Protein AF-A0A3N9Y9F4-F1 (afdb_monomer_lite)

pLDDT: mean 91.46, std 9.94, range [48.12, 98.75]

Secondary structure (DSSP, 8-state):
---TT-STTPPPSS----S-SSS--EEEEETTEEEEEE-TTS-EEES-SS--SSEEE--SS-EEEEEEE-SSS-EEEEEEEETTEEEEEEESSSSTT----EEEESGGGS-EEEEE-TTS-EEES-SS--S--

Foldseek 3Di:
DPDPDDPVPDDDPDDDDDADPDQQWDFDDDPPATQWIQGSVCAIEGSDHDDPDNYHYDDPAKTWDKDWDPPPQIKIWIFIDHDNDTDIAIASDPDPPGHAKDFDADVVRPFTQWIQGSVGAIDGRDPDRPDHD

Radius of gyration: 20.95 Å; chains: 1; bounding box: 41×33×63 Å

Structure (mmCIF, N/CA/C/O backbone):
data_AF-A0A3N9Y9F4-F1
#
_entry.id   AF-A0A3N9Y9F4-F1
#
loop_
_atom_site.group_PDB
_atom_site.id
_atom_site.type_symbol
_atom_site.label_atom_id
_atom_site.label_alt_id
_atom_site.label_comp_id
_atom_site.label_asym_id
_atom_site.label_entity_id
_atom_site.label_seq_id
_atom_site.pdbx_PDB_ins_code
_atom_site.Cartn_x
_atom_site.Cartn_y
_atom_site.Cartn_z
_atom_site.occupancy
_atom_site.B_iso_or_equiv
_atom_site.auth_seq_id
_atom_site.auth_comp_id
_atom_site.auth_asym_id
_atom_site.auth_atom_id
_atom_site.pdbx_PDB_model_num
ATOM 1 N N . SER A 1 1 ? -4.916 7.049 -31.6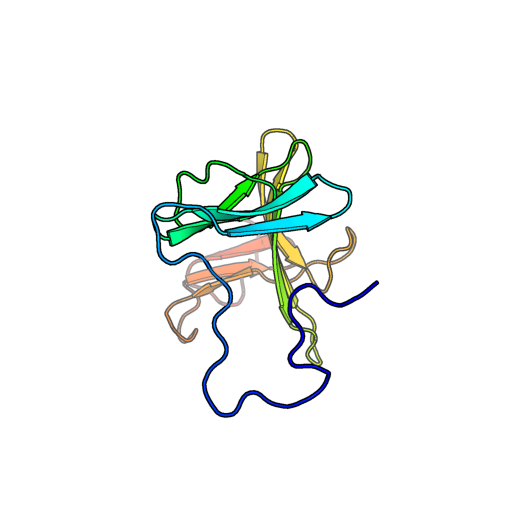72 1.00 48.12 1 SER A N 1
ATOM 2 C CA . SER A 1 1 ? -3.721 6.420 -31.080 1.00 48.12 1 SER A CA 1
ATOM 3 C C . SER A 1 1 ? -3.747 4.941 -31.429 1.00 48.12 1 SER A C 1
ATOM 5 O O . SER A 1 1 ? -4.737 4.279 -31.149 1.00 48.12 1 SER A O 1
ATOM 7 N N . SER A 1 2 ? -2.725 4.435 -32.123 1.00 56.88 2 SER A N 1
ATOM 8 C CA . SER A 1 2 ? -2.568 2.989 -32.340 1.00 56.88 2 SER A CA 1
ATOM 9 C C . SER A 1 2 ? -2.085 2.374 -31.025 1.00 56.88 2 SER A C 1
ATOM 11 O O . SER A 1 2 ? -1.157 2.911 -30.425 1.00 56.88 2 SER A O 1
ATOM 13 N N . GLY A 1 3 ? -2.741 1.326 -30.526 1.00 55.12 3 GLY A N 1
ATOM 14 C CA . GLY A 1 3 ? -2.354 0.692 -29.263 1.00 55.12 3 GLY A CA 1
ATOM 15 C C . GLY A 1 3 ? -0.925 0.147 -29.337 1.00 55.12 3 GLY A C 1
ATOM 16 O O . GLY A 1 3 ? -0.592 -0.562 -30.281 1.00 55.12 3 GLY A O 1
ATOM 17 N N . ILE A 1 4 ? -0.090 0.476 -28.347 1.00 73.19 4 ILE A N 1
ATOM 18 C CA . ILE A 1 4 ? 1.332 0.077 -28.280 1.00 73.19 4 ILE A CA 1
ATOM 19 C C . ILE A 1 4 ? 1.480 -1.400 -27.837 1.00 73.19 4 ILE A C 1
ATOM 21 O O . ILE A 1 4 ? 2.555 -1.983 -27.910 1.00 73.19 4 ILE A O 1
ATOM 25 N N . PHE A 1 5 ? 0.367 -2.062 -27.499 1.00 75.88 5 PHE A N 1
ATOM 26 C CA . PHE A 1 5 ? 0.276 -3.517 -27.373 1.00 75.88 5 PHE A CA 1
ATOM 27 C C . PHE A 1 5 ? -1.104 -4.004 -27.846 1.00 75.88 5 PHE A C 1
ATOM 29 O O . PHE A 1 5 ? -2.035 -4.159 -27.058 1.00 75.88 5 PHE A O 1
ATOM 36 N N . ALA A 1 6 ? -1.272 -4.172 -29.160 1.00 67.25 6 ALA A N 1
ATOM 37 C CA . ALA A 1 6 ? -2.517 -4.646 -29.762 1.00 67.25 6 ALA A CA 1
ATOM 38 C C . ALA A 1 6 ? -2.236 -5.709 -30.831 1.00 67.25 6 ALA A C 1
ATOM 40 O O . ALA A 1 6 ? -1.501 -5.455 -31.780 1.00 67.25 6 ALA A O 1
ATOM 41 N N . ASN A 1 7 ? -2.893 -6.868 -30.740 1.00 69.06 7 ASN A N 1
ATOM 42 C CA . ASN A 1 7 ? -2.929 -7.864 -31.818 1.00 69.06 7 ASN A CA 1
ATOM 43 C C . ASN A 1 7 ? -4.030 -7.529 -32.843 1.00 69.06 7 ASN A C 1
ATOM 45 O O . ASN A 1 7 ? -4.890 -8.353 -33.145 1.00 69.06 7 ASN A O 1
ATOM 49 N N . GLY A 1 8 ? -4.107 -6.268 -33.281 1.00 67.31 8 GLY A N 1
ATOM 50 C CA . GLY A 1 8 ? -5.149 -5.813 -34.213 1.00 67.31 8 GLY A CA 1
ATOM 51 C C . GLY A 1 8 ? -6.592 -6.106 -33.764 1.00 67.31 8 GLY A C 1
ATOM 52 O O . GLY A 1 8 ? -7.459 -6.276 -34.612 1.00 67.31 8 GLY A O 1
ATOM 53 N N . GLY A 1 9 ? -6.847 -6.217 -32.452 1.00 69.75 9 GLY A N 1
ATOM 54 C CA . GLY A 1 9 ? -8.155 -6.588 -31.890 1.00 69.75 9 GLY A CA 1
ATOM 55 C C . GLY A 1 9 ? -8.436 -8.097 -31.782 1.00 69.75 9 GLY A C 1
ATOM 56 O O . GLY A 1 9 ? -9.503 -8.467 -31.302 1.00 69.75 9 GLY A O 1
ATOM 57 N N . ASN A 1 10 ? -7.501 -8.966 -32.176 1.00 76.00 10 ASN A N 1
ATOM 58 C CA . ASN A 1 10 ? -7.629 -10.424 -32.093 1.00 76.00 10 ASN A CA 1
ATOM 59 C C . ASN A 1 10 ? -7.070 -10.997 -30.781 1.00 76.00 10 ASN A C 1
ATOM 61 O O . ASN A 1 10 ? -6.165 -10.433 -30.162 1.00 76.00 10 ASN A O 1
ATOM 65 N N . SER A 1 11 ? -7.527 -12.192 -30.408 1.00 77.75 11 SER A N 1
ATOM 66 C CA . SER A 1 11 ? -6.881 -13.011 -29.376 1.00 77.75 11 SER A CA 1
ATOM 67 C C . SER A 1 11 ? -5.513 -13.514 -29.854 1.00 77.75 11 SER A C 1
ATOM 69 O O . SER A 1 11 ? -5.343 -13.861 -31.022 1.00 77.75 11 SER A O 1
ATOM 71 N N . PHE A 1 12 ? -4.523 -13.558 -28.964 1.00 83.12 12 PHE A N 1
ATOM 72 C CA . PHE A 1 12 ? -3.238 -14.197 -29.254 1.00 83.12 12 PHE A CA 1
ATOM 73 C C . PHE A 1 12 ? -3.420 -15.727 -29.306 1.00 83.12 12 PHE A C 1
ATOM 75 O O . PHE A 1 12 ? -4.129 -16.290 -28.476 1.00 83.12 12 PHE A O 1
ATOM 82 N N . GLY A 1 13 ? -2.791 -16.407 -30.274 1.00 82.00 13 GLY A N 1
ATOM 83 C CA . GLY A 1 13 ? -2.852 -17.876 -30.418 1.00 82.00 13 GLY A CA 1
ATOM 84 C C . GLY A 1 13 ? -1.988 -18.654 -29.411 1.00 82.00 13 GLY A C 1
ATOM 85 O O . GLY A 1 13 ? -2.006 -19.881 -29.398 1.00 82.00 13 GLY A O 1
ATOM 86 N N . THR A 1 14 ? -1.227 -17.936 -28.583 1.00 82.31 14 THR A N 1
ATOM 87 C CA . THR A 1 14 ? -0.391 -18.409 -27.470 1.00 82.31 14 THR A CA 1
ATOM 88 C C . THR A 1 14 ? -0.401 -17.342 -26.362 1.00 82.31 14 THR A C 1
ATOM 90 O O . THR A 1 14 ? -1.021 -16.287 -26.523 1.00 82.31 14 THR A O 1
ATOM 93 N N . ALA A 1 15 ? 0.265 -17.586 -25.227 1.00 83.88 15 ALA A N 1
ATOM 94 C CA . ALA A 1 15 ? 0.393 -16.576 -24.176 1.00 83.88 15 ALA A CA 1
ATOM 95 C C . ALA A 1 15 ? 1.119 -15.321 -24.699 1.00 83.88 15 ALA A C 1
ATOM 97 O O . ALA A 1 15 ? 2.246 -15.404 -25.188 1.00 83.88 15 ALA A O 1
ATOM 98 N N . ALA A 1 16 ? 0.480 -14.157 -24.579 1.00 86.38 16 ALA A N 1
ATOM 99 C CA . ALA A 1 16 ? 1.109 -12.880 -24.889 1.00 86.38 16 ALA A CA 1
ATOM 100 C C . ALA A 1 16 ? 2.102 -12.502 -23.784 1.00 86.38 16 ALA A C 1
ATOM 102 O O . ALA A 1 16 ? 1.768 -12.569 -22.601 1.00 86.38 16 ALA A O 1
ATOM 103 N N . VAL A 1 17 ? 3.301 -12.070 -24.171 1.00 85.75 17 VAL A N 1
ATOM 104 C CA . VAL A 1 17 ? 4.320 -11.566 -23.245 1.00 85.75 17 VAL A CA 1
ATOM 105 C C . VAL A 1 17 ? 4.555 -10.091 -23.538 1.00 85.75 17 VAL A C 1
ATOM 107 O O . VAL A 1 17 ? 4.827 -9.719 -24.678 1.00 85.75 17 VAL A O 1
ATOM 110 N N . LEU A 1 18 ? 4.455 -9.265 -22.499 1.00 90.38 18 LEU A N 1
ATOM 111 C CA . LEU A 1 18 ? 4.883 -7.871 -22.512 1.00 90.38 18 LEU A CA 1
ATOM 112 C C . LEU A 1 18 ? 6.081 -7.742 -21.571 1.00 90.38 18 LEU A C 1
ATOM 114 O O . LEU A 1 18 ? 5.952 -7.981 -20.373 1.00 90.38 18 LEU A O 1
ATOM 118 N N . GLY A 1 19 ? 7.241 -7.388 -22.116 1.00 91.38 19 GLY A N 1
ATOM 119 C CA . GLY A 1 19 ? 8.478 -7.284 -21.353 1.00 91.38 19 GLY A CA 1
ATOM 120 C C . GLY A 1 19 ? 9.706 -7.146 -22.243 1.00 91.38 19 GLY A C 1
ATOM 121 O O . GLY A 1 19 ? 9.598 -7.019 -23.462 1.00 91.38 19 GLY A O 1
ATOM 122 N N . THR A 1 20 ? 10.866 -7.174 -21.602 1.00 93.31 20 THR A N 1
ATOM 123 C CA . THR A 1 20 ? 12.199 -7.143 -22.210 1.00 93.31 20 THR A CA 1
ATOM 124 C C . THR A 1 20 ? 12.827 -8.538 -22.111 1.00 93.31 20 THR A C 1
ATOM 126 O O . THR A 1 20 ? 12.497 -9.316 -21.215 1.00 93.31 20 THR A O 1
ATOM 129 N N . ASN A 1 21 ? 13.690 -8.901 -23.061 1.00 94.00 21 ASN A N 1
ATOM 130 C CA . ASN A 1 21 ? 14.413 -10.185 -23.075 1.00 94.00 21 ASN A CA 1
ATOM 131 C C . ASN A 1 21 ? 15.907 -10.032 -22.740 1.00 94.00 21 ASN A C 1
ATOM 133 O O . ASN A 1 21 ? 16.652 -11.011 -22.736 1.00 94.00 21 ASN A O 1
ATOM 137 N N . ASP A 1 22 ? 16.332 -8.808 -22.457 1.00 94.50 22 ASP A N 1
ATOM 138 C CA . ASP A 1 22 ? 17.666 -8.393 -22.064 1.00 94.50 22 ASP A CA 1
ATOM 139 C C . ASP A 1 22 ? 17.632 -7.693 -20.692 1.00 94.50 22 ASP A C 1
ATOM 141 O O . ASP A 1 22 ? 16.603 -7.636 -20.018 1.00 94.50 22 ASP A O 1
ATOM 145 N N . ALA A 1 23 ? 18.776 -7.179 -20.232 1.00 95.75 23 ALA A N 1
ATOM 146 C CA . ALA A 1 23 ? 18.913 -6.538 -18.921 1.00 95.75 23 ALA A CA 1
ATOM 147 C C . ALA A 1 23 ? 18.321 -5.110 -18.879 1.00 95.75 23 ALA A C 1
ATOM 149 O O . ALA A 1 23 ? 18.934 -4.192 -18.336 1.00 95.75 23 ALA A O 1
ATOM 150 N N . GLN A 1 24 ? 17.140 -4.928 -19.469 1.00 96.31 24 GLN A N 1
ATOM 151 C CA . GLN A 1 24 ? 16.390 -3.676 -19.516 1.00 96.31 24 GLN A CA 1
ATOM 152 C C . GLN A 1 24 ? 15.145 -3.756 -18.635 1.00 96.31 24 GLN A C 1
ATOM 154 O O . GLN A 1 24 ? 14.558 -4.823 -18.456 1.00 96.31 24 GLN A O 1
ATOM 159 N N . SER A 1 25 ? 14.725 -2.616 -18.097 1.00 97.69 25 SER A N 1
ATOM 160 C CA . SER A 1 25 ? 13.484 -2.509 -17.327 1.00 97.69 25 SER A CA 1
ATOM 161 C C . SER A 1 25 ? 12.261 -2.415 -18.245 1.00 97.69 25 SER A C 1
ATOM 163 O O . SER A 1 25 ? 12.336 -1.839 -19.329 1.00 97.69 25 SER A O 1
ATOM 165 N N . LEU A 1 26 ? 11.109 -2.904 -17.780 1.00 97.44 26 LEU A N 1
ATOM 166 C CA . LEU A 1 26 ? 9.803 -2.572 -18.355 1.00 97.44 26 LEU A CA 1
ATOM 167 C C . LEU A 1 26 ? 9.193 -1.400 -17.576 1.00 97.44 26 LEU A C 1
ATOM 169 O O . LEU A 1 26 ? 9.033 -1.492 -16.359 1.00 97.44 26 LEU A O 1
ATOM 173 N N . THR A 1 27 ? 8.805 -0.331 -18.271 1.00 97.25 27 THR A N 1
ATOM 174 C CA . THR A 1 27 ? 8.211 0.866 -17.656 1.00 97.25 27 THR A CA 1
ATOM 175 C C . THR A 1 27 ? 6.809 1.116 -18.196 1.00 97.25 27 THR A C 1
ATOM 177 O O . THR A 1 27 ? 6.599 1.164 -19.406 1.00 97.25 27 THR A O 1
ATOM 180 N N . PHE A 1 28 ? 5.856 1.327 -17.292 1.00 96.94 28 PHE A N 1
ATOM 181 C CA . PHE A 1 28 ? 4.541 1.880 -17.600 1.00 96.94 28 PHE A CA 1
ATOM 182 C C . PHE A 1 28 ? 4.535 3.362 -17.244 1.00 96.94 28 PHE A C 1
ATOM 184 O O . PHE A 1 28 ? 4.877 3.732 -16.117 1.00 96.94 28 PHE A O 1
ATOM 191 N N . GLU A 1 29 ? 4.112 4.207 -18.179 1.00 96.44 29 GLU A N 1
ATOM 192 C CA . GLU A 1 29 ? 4.110 5.659 -18.018 1.00 96.44 29 GLU A CA 1
ATOM 193 C C . GLU A 1 29 ? 2.757 6.286 -18.352 1.00 96.44 29 GLU A C 1
ATOM 195 O O . GLU A 1 29 ? 1.950 5.752 -19.112 1.00 96.44 29 GLU A O 1
ATOM 200 N N . THR A 1 30 ? 2.520 7.458 -17.776 1.00 96.94 30 THR A N 1
ATOM 201 C CA . THR A 1 30 ? 1.416 8.353 -18.140 1.00 96.94 30 THR A CA 1
ATOM 202 C C . THR A 1 30 ? 1.955 9.770 -18.112 1.00 96.94 30 THR A C 1
ATOM 204 O O . THR A 1 30 ? 2.670 10.097 -17.163 1.00 96.94 30 THR A O 1
ATOM 207 N N . ASP A 1 31 ? 1.589 10.606 -19.083 1.00 96.50 31 ASP A N 1
ATOM 208 C CA . ASP A 1 31 ? 2.086 11.988 -19.160 1.00 96.50 31 ASP A CA 1
ATOM 209 C C . ASP A 1 31 ? 3.627 12.049 -19.150 1.00 96.50 31 ASP A C 1
ATOM 211 O O . ASP A 1 31 ? 4.226 12.807 -18.397 1.00 96.50 31 ASP A O 1
ATOM 215 N N . ALA A 1 32 ? 4.274 11.147 -19.902 1.00 94.56 32 ALA A N 1
ATOM 216 C CA . ALA A 1 32 ? 5.735 10.991 -19.968 1.00 94.56 32 ALA A CA 1
ATOM 217 C C . ALA A 1 32 ? 6.440 10.773 -18.608 1.00 94.56 32 ALA A C 1
ATOM 219 O O . ALA A 1 32 ? 7.639 11.008 -18.473 1.00 94.56 32 ALA A O 1
ATOM 220 N N . ASN A 1 33 ? 5.703 10.330 -17.585 1.00 95.50 33 ASN A N 1
ATOM 221 C CA . ASN A 1 33 ? 6.237 10.036 -16.260 1.00 95.50 33 ASN A CA 1
ATOM 222 C C . ASN A 1 33 ? 6.098 8.539 -15.943 1.00 95.50 33 ASN A C 1
ATOM 224 O O . ASN A 1 33 ? 4.975 8.018 -16.011 1.00 95.50 33 ASN A O 1
ATOM 228 N N . PRO A 1 34 ? 7.178 7.855 -15.515 1.00 96.44 34 PRO A N 1
ATOM 229 C CA . PRO A 1 34 ? 7.107 6.485 -15.018 1.00 96.44 34 PRO A CA 1
ATOM 230 C C . PRO A 1 34 ? 6.140 6.367 -13.834 1.00 96.44 34 PRO A C 1
ATOM 232 O O . PRO A 1 34 ? 6.274 7.063 -12.827 1.00 96.44 34 PRO A O 1
ATOM 235 N N . ARG A 1 35 ? 5.155 5.474 -13.951 1.00 97.75 35 ARG A N 1
ATOM 236 C CA . ARG A 1 35 ? 4.190 5.141 -12.889 1.00 97.75 35 ARG A CA 1
ATOM 237 C C . ARG A 1 35 ? 4.437 3.761 -12.302 1.00 97.75 35 ARG A C 1
ATOM 239 O O . ARG A 1 35 ? 4.180 3.558 -11.120 1.00 97.75 35 ARG A O 1
ATOM 246 N N . MET A 1 36 ? 4.958 2.831 -13.098 1.00 98.44 36 MET A N 1
ATOM 247 C CA . MET A 1 36 ? 5.406 1.525 -12.627 1.00 98.44 36 MET A CA 1
ATOM 248 C C . MET A 1 36 ? 6.663 1.099 -13.379 1.00 98.44 36 MET A C 1
ATOM 250 O O . MET A 1 36 ? 6.712 1.210 -14.600 1.00 98.44 36 MET A O 1
ATOM 254 N N . THR A 1 37 ? 7.645 0.577 -12.652 1.00 98.44 37 THR A N 1
ATOM 255 C CA . THR A 1 37 ? 8.900 0.069 -13.215 1.00 98.44 37 THR A CA 1
ATOM 256 C C . THR A 1 37 ? 9.105 -1.364 -12.759 1.00 98.44 37 THR A C 1
ATOM 258 O O . THR A 1 37 ? 9.047 -1.634 -11.564 1.00 98.44 37 THR A O 1
ATOM 261 N N . ILE A 1 38 ? 9.383 -2.276 -13.683 1.00 98.62 38 ILE A N 1
ATOM 262 C CA . ILE A 1 38 ? 9.856 -3.626 -13.381 1.00 98.62 38 ILE A CA 1
ATOM 263 C C . ILE A 1 38 ? 11.313 -3.687 -13.818 1.00 98.62 38 ILE A C 1
ATOM 265 O O . ILE A 1 38 ? 11.604 -3.633 -15.012 1.00 98.62 38 ILE A O 1
ATOM 269 N N . LEU A 1 39 ? 12.235 -3.758 -12.858 1.00 98.44 39 LEU A N 1
ATOM 270 C CA . LEU A 1 39 ? 13.657 -3.908 -13.162 1.00 98.44 39 LEU A CA 1
ATOM 271 C C . LEU A 1 39 ? 13.928 -5.284 -13.776 1.00 98.44 39 LEU A C 1
ATOM 273 O O . LEU A 1 39 ? 13.249 -6.255 -13.446 1.00 98.44 39 LEU A O 1
ATOM 277 N N . ALA A 1 40 ? 15.014 -5.411 -14.543 1.00 97.88 40 ALA A N 1
ATOM 278 C CA . ALA A 1 40 ? 15.512 -6.714 -15.007 1.00 97.88 40 ALA A CA 1
ATOM 279 C C . ALA A 1 40 ? 15.810 -7.702 -13.854 1.00 97.88 40 ALA A C 1
ATOM 281 O O . ALA A 1 40 ? 15.870 -8.911 -14.052 1.00 97.88 40 ALA A O 1
ATOM 282 N N . THR A 1 41 ? 15.967 -7.195 -12.625 1.00 97.50 41 THR A N 1
ATOM 283 C CA . THR A 1 41 ? 16.117 -7.994 -11.396 1.00 97.50 41 THR A CA 1
ATOM 284 C C . THR A 1 41 ? 14.790 -8.505 -10.817 1.00 97.50 41 THR A C 1
ATOM 286 O O . THR A 1 41 ? 14.796 -9.167 -9.783 1.00 97.50 41 THR A O 1
ATOM 289 N N . GLY A 1 42 ? 13.651 -8.188 -11.441 1.00 97.94 42 GLY A N 1
ATOM 290 C CA . GLY A 1 42 ? 12.308 -8.602 -11.020 1.00 97.94 42 GLY A CA 1
ATOM 291 C C . GLY A 1 42 ? 11.650 -7.714 -9.959 1.00 97.94 42 GLY A C 1
ATOM 292 O O . GLY A 1 42 ? 10.523 -7.987 -9.552 1.00 97.94 42 GLY A O 1
ATOM 293 N N . LYS A 1 43 ? 12.320 -6.649 -9.504 1.00 98.75 43 LYS A N 1
ATOM 294 C CA . LYS A 1 43 ? 11.768 -5.709 -8.516 1.00 98.75 43 LYS A CA 1
ATOM 295 C C . LYS A 1 43 ? 10.779 -4.748 -9.161 1.00 98.75 43 LYS A C 1
ATOM 297 O O . LYS A 1 43 ? 11.071 -4.191 -10.219 1.00 98.75 43 LYS A O 1
ATOM 302 N N . VAL A 1 44 ? 9.657 -4.512 -8.488 1.00 98.75 44 VAL A N 1
ATOM 303 C CA . VAL A 1 44 ? 8.577 -3.641 -8.955 1.00 98.75 44 VAL A CA 1
ATOM 304 C C . VAL A 1 44 ? 8.563 -2.344 -8.151 1.00 98.75 44 VAL A C 1
ATOM 306 O O . VAL A 1 44 ? 8.466 -2.356 -6.926 1.00 98.75 44 VAL A O 1
ATOM 309 N N . GLY A 1 45 ? 8.645 -1.213 -8.839 1.00 98.62 45 GLY A N 1
ATOM 310 C CA . GLY A 1 45 ? 8.450 0.121 -8.283 1.00 98.62 45 GLY A CA 1
ATOM 311 C C . GLY A 1 45 ? 7.103 0.692 -8.713 1.00 98.62 45 GLY A C 1
ATOM 312 O O . GLY A 1 45 ? 6.745 0.567 -9.881 1.00 98.62 45 GLY A O 1
ATOM 313 N N . VAL A 1 46 ? 6.368 1.333 -7.804 1.00 98.38 46 VAL A N 1
ATOM 314 C CA . VAL A 1 46 ? 5.178 2.144 -8.119 1.00 98.38 46 VAL A CA 1
ATOM 315 C C . VAL A 1 46 ? 5.498 3.588 -7.768 1.00 98.38 46 VAL A C 1
ATOM 317 O O . VAL A 1 46 ? 5.767 3.891 -6.606 1.00 98.38 46 VAL A O 1
ATOM 320 N N . ASN A 1 47 ? 5.501 4.453 -8.787 1.00 97.94 47 ASN A N 1
ATOM 321 C CA . ASN A 1 47 ? 6.097 5.794 -8.754 1.00 97.94 47 ASN A CA 1
ATOM 322 C C . ASN A 1 47 ? 7.564 5.788 -8.268 1.00 97.94 47 ASN A C 1
ATOM 324 O O . ASN A 1 47 ? 8.060 6.759 -7.709 1.00 97.94 47 ASN A O 1
ATOM 328 N N . GLU A 1 48 ? 8.264 4.681 -8.516 1.00 97.94 48 GLU A N 1
ATOM 329 C CA . GLU A 1 48 ? 9.671 4.472 -8.193 1.00 97.94 48 GLU A CA 1
ATOM 330 C C . GLU A 1 48 ? 10.368 3.841 -9.404 1.00 97.94 48 GLU A C 1
ATOM 332 O O . GLU A 1 48 ? 9.851 2.894 -10.007 1.00 97.94 48 GLU A O 1
ATOM 337 N N . THR A 1 49 ? 11.536 4.364 -9.773 1.00 97.75 49 THR A N 1
ATOM 338 C CA . THR A 1 49 ? 12.309 3.899 -10.940 1.00 97.75 49 THR A CA 1
ATOM 339 C C . THR A 1 49 ? 13.497 3.027 -10.551 1.00 97.75 49 THR A C 1
ATOM 341 O O . THR A 1 49 ? 13.953 2.223 -11.361 1.00 97.75 49 THR A O 1
ATOM 344 N N . ALA A 1 50 ? 13.949 3.108 -9.298 1.00 97.69 50 ALA A N 1
ATOM 345 C CA . ALA A 1 50 ? 15.020 2.293 -8.742 1.00 97.69 50 ALA A CA 1
ATOM 346 C C . ALA A 1 50 ? 14.541 1.534 -7.484 1.00 97.69 50 ALA A C 1
ATOM 348 O O . ALA A 1 50 ? 15.048 1.763 -6.382 1.00 97.69 50 ALA A O 1
ATOM 349 N N . PRO A 1 51 ? 13.555 0.619 -7.602 1.00 98.38 51 PRO A N 1
ATOM 350 C CA . PRO A 1 51 ? 13.050 -0.129 -6.456 1.00 98.38 51 PRO A CA 1
ATOM 351 C C . PRO A 1 51 ? 14.155 -0.972 -5.801 1.00 98.38 51 PRO A C 1
ATOM 353 O O . PRO A 1 51 ? 14.852 -1.754 -6.452 1.00 98.38 51 PRO A O 1
ATOM 356 N N . THR A 1 52 ? 14.306 -0.836 -4.482 1.00 98.19 52 THR A N 1
ATOM 357 C CA . THR A 1 52 ? 15.301 -1.581 -3.695 1.00 98.19 52 THR A CA 1
ATOM 358 C C . THR A 1 52 ? 14.715 -2.848 -3.071 1.00 98.19 52 THR A C 1
ATOM 360 O O . THR A 1 52 ? 15.433 -3.843 -2.951 1.00 98.19 52 THR A O 1
ATOM 363 N N . GLY A 1 53 ? 13.417 -2.850 -2.753 1.00 97.88 53 GLY A N 1
ATOM 364 C CA . GLY A 1 53 ? 12.640 -4.026 -2.351 1.00 97.88 53 GLY A CA 1
ATOM 365 C C . GLY A 1 53 ? 11.909 -4.692 -3.521 1.00 97.88 53 GLY A C 1
ATOM 366 O O . GLY A 1 53 ? 11.841 -4.137 -4.614 1.00 97.88 53 GLY A O 1
ATOM 367 N N . ASN A 1 54 ? 11.344 -5.882 -3.286 1.00 98.38 54 ASN A N 1
ATOM 368 C CA . ASN A 1 54 ? 10.580 -6.620 -4.306 1.00 98.38 54 ASN A CA 1
ATOM 369 C C . ASN A 1 54 ? 9.378 -5.819 -4.824 1.00 98.38 54 ASN A C 1
ATOM 371 O O . ASN A 1 54 ? 9.083 -5.854 -6.014 1.00 98.38 54 ASN A O 1
ATOM 375 N N . LEU A 1 55 ? 8.725 -5.080 -3.926 1.00 98.31 55 LEU A N 1
ATOM 376 C CA . LEU A 1 55 ? 7.712 -4.083 -4.233 1.00 98.31 55 LEU A CA 1
ATOM 377 C C . LEU A 1 55 ? 8.063 -2.808 -3.455 1.00 98.31 55 LEU A C 1
ATOM 379 O O . LEU A 1 55 ? 8.154 -2.847 -2.230 1.00 98.31 55 LEU A O 1
ATOM 383 N N . HIS A 1 56 ? 8.285 -1.699 -4.157 1.00 98.44 56 HIS A N 1
ATOM 384 C CA . HIS A 1 56 ? 8.617 -0.401 -3.568 1.00 98.44 56 HIS A CA 1
ATOM 385 C C . HIS A 1 56 ? 7.618 0.651 -4.057 1.00 98.44 56 HIS A C 1
ATOM 387 O O . HIS A 1 56 ? 7.590 0.992 -5.237 1.00 98.44 56 HIS A O 1
ATOM 393 N N . LEU A 1 57 ? 6.779 1.152 -3.152 1.00 98.00 57 LEU A N 1
ATOM 394 C CA . LEU A 1 57 ? 5.888 2.277 -3.416 1.00 98.00 57 LEU A CA 1
ATOM 395 C C . LEU A 1 57 ? 6.582 3.534 -2.892 1.00 98.00 57 LEU A C 1
ATOM 397 O O . LEU A 1 57 ? 7.000 3.549 -1.736 1.00 98.00 57 LEU A O 1
ATOM 401 N N . SER A 1 58 ? 6.701 4.566 -3.721 1.00 96.94 58 SER A N 1
ATOM 402 C CA . SER A 1 58 ? 7.371 5.814 -3.349 1.00 96.94 58 SER A CA 1
ATOM 403 C C . SER A 1 58 ? 6.6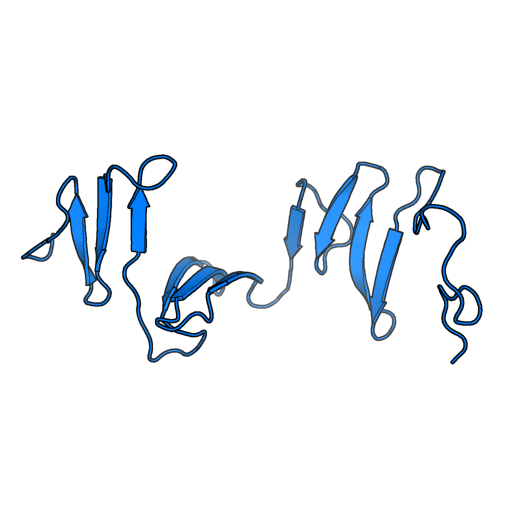05 7.004 -3.903 1.00 96.94 58 SER A C 1
ATOM 405 O O . SER A 1 58 ? 6.086 6.961 -5.013 1.00 96.94 58 SER A O 1
ATOM 407 N N . ASN A 1 59 ? 6.471 8.064 -3.118 1.00 95.75 59 ASN A N 1
ATOM 408 C CA . ASN A 1 59 ? 5.869 9.318 -3.553 1.00 95.75 59 ASN A CA 1
ATOM 409 C C . ASN A 1 59 ? 6.344 10.441 -2.624 1.00 95.75 59 ASN A C 1
ATOM 411 O O . ASN A 1 59 ? 6.763 10.188 -1.497 1.00 95.75 59 ASN A O 1
ATOM 415 N N . THR A 1 60 ? 6.251 11.688 -3.076 1.00 93.38 60 THR A N 1
ATOM 416 C CA . THR A 1 60 ? 6.490 12.864 -2.227 1.00 93.38 60 THR A CA 1
ATOM 417 C C . THR A 1 60 ? 5.312 13.149 -1.290 1.00 93.38 60 THR A C 1
ATOM 419 O O . THR A 1 60 ? 5.479 13.812 -0.269 1.00 93.38 60 THR A O 1
ATOM 422 N N . GLY A 1 61 ? 4.118 12.654 -1.636 1.00 93.69 61 GLY A N 1
ATOM 423 C CA . GLY A 1 61 ? 2.920 12.702 -0.801 1.00 93.69 61 GLY A CA 1
ATOM 424 C C . GLY A 1 61 ? 2.734 11.465 0.084 1.00 93.69 61 GLY A C 1
ATOM 425 O O . GLY A 1 61 ? 3.668 10.727 0.377 1.00 93.69 61 GLY A O 1
ATOM 426 N N . ALA A 1 62 ? 1.486 11.232 0.496 1.00 95.19 62 ALA A N 1
ATOM 427 C CA . ALA A 1 62 ? 1.085 9.994 1.156 1.00 95.19 62 ALA A CA 1
ATOM 428 C C . ALA A 1 62 ? 1.373 8.774 0.267 1.00 95.19 62 ALA A C 1
ATOM 430 O O . ALA A 1 62 ? 1.013 8.770 -0.913 1.00 95.19 62 ALA A O 1
ATOM 431 N N . VAL A 1 63 ? 1.961 7.732 0.852 1.00 97.44 63 VAL A N 1
ATOM 432 C CA . VAL A 1 63 ? 2.177 6.440 0.193 1.00 97.44 63 VAL A CA 1
ATOM 433 C C . VAL A 1 63 ? 1.424 5.374 0.964 1.00 97.44 63 VAL A C 1
ATOM 435 O O . VAL A 1 63 ? 1.689 5.186 2.152 1.00 97.44 63 VAL A O 1
ATOM 438 N N . ASP A 1 64 ? 0.505 4.670 0.305 1.00 97.00 64 ASP A N 1
ATOM 439 C CA . ASP A 1 64 ? -0.245 3.595 0.935 1.00 97.00 64 ASP A CA 1
ATOM 440 C C . ASP A 1 64 ? -0.387 2.314 0.113 1.00 97.00 64 ASP A C 1
ATOM 442 O O . ASP A 1 64 ? -0.424 2.306 -1.115 1.00 97.00 64 ASP A O 1
ATOM 446 N N . LEU A 1 65 ? -0.505 1.208 0.848 1.00 97.25 65 LEU A N 1
ATOM 447 C CA . LEU A 1 65 ? -1.073 -0.046 0.374 1.00 97.25 65 LEU A CA 1
ATOM 448 C C . LEU A 1 65 ? -2.514 -0.127 0.881 1.00 97.25 65 LEU A C 1
ATOM 450 O O . LEU A 1 65 ? -2.748 -0.011 2.085 1.00 97.25 65 LEU A O 1
ATOM 454 N N . ARG A 1 66 ? -3.470 -0.341 -0.027 1.00 97.38 66 ARG A N 1
ATOM 455 C CA . ARG A 1 66 ? -4.904 -0.404 0.281 1.00 97.38 66 ARG A CA 1
ATOM 456 C C . ARG A 1 66 ? -5.483 -1.774 -0.041 1.00 97.38 66 ARG A C 1
ATOM 458 O O . ARG A 1 66 ? -5.260 -2.303 -1.127 1.00 97.38 66 ARG A O 1
ATOM 465 N N . ILE A 1 67 ? -6.283 -2.300 0.878 1.00 97.25 67 ILE A N 1
ATOM 466 C CA . ILE A 1 67 ? -7.094 -3.507 0.710 1.00 97.25 67 ILE A CA 1
ATOM 467 C C . ILE A 1 67 ? -8.535 -3.118 1.025 1.00 97.25 67 ILE A C 1
ATOM 469 O O . ILE A 1 67 ? -8.790 -2.406 1.995 1.00 97.25 67 ILE A O 1
ATOM 473 N N . GLN A 1 68 ? -9.479 -3.553 0.197 1.00 96.94 68 GLN A N 1
ATOM 474 C CA . GLN A 1 68 ? -10.893 -3.253 0.384 1.00 96.94 68 GLN A CA 1
ATOM 475 C C . GLN A 1 68 ? -11.734 -4.474 0.030 1.00 96.94 68 GLN A C 1
ATOM 477 O O . GLN A 1 68 ? -11.690 -4.944 -1.105 1.00 96.94 68 GLN A O 1
ATOM 482 N N . ASP A 1 69 ? -12.536 -4.930 0.986 1.00 96.25 69 ASP A N 1
ATOM 483 C CA . ASP A 1 69 ? -13.679 -5.791 0.729 1.00 96.25 69 ASP A CA 1
ATOM 484 C C . ASP A 1 69 ? -14.930 -4.911 0.603 1.00 96.25 69 ASP A C 1
ATOM 486 O O . ASP A 1 69 ? -15.261 -4.139 1.503 1.00 96.25 69 ASP A O 1
ATOM 490 N N . LYS A 1 70 ? -15.607 -5.002 -0.545 1.00 94.69 70 LYS A N 1
ATOM 491 C CA . LYS A 1 70 ? -16.871 -4.299 -0.827 1.00 94.69 70 LYS A CA 1
ATOM 492 C C . LYS A 1 70 ? -18.090 -5.215 -0.678 1.00 94.69 70 LYS A C 1
ATOM 494 O O . LYS A 1 70 ? -19.146 -4.904 -1.229 1.00 94.69 70 LYS A O 1
ATOM 499 N N . SER A 1 71 ? -17.945 -6.359 -0.010 1.00 92.31 71 SER A N 1
ATOM 500 C CA . SER A 1 71 ? -19.052 -7.253 0.325 1.00 92.31 71 SER A CA 1
ATOM 501 C C . SER A 1 71 ? -20.090 -6.555 1.223 1.00 92.31 71 SER A C 1
ATOM 503 O O . SER A 1 71 ? -19.942 -5.391 1.594 1.00 92.31 71 SER A O 1
ATOM 505 N N . GLY A 1 72 ? -21.180 -7.252 1.564 1.00 91.06 72 GLY A N 1
ATOM 506 C CA . GLY A 1 72 ? -22.327 -6.674 2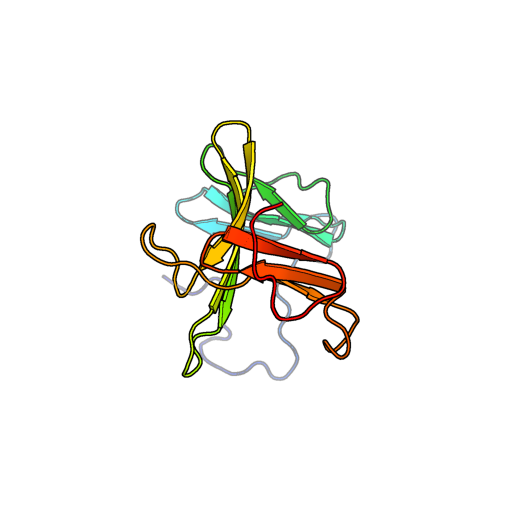.283 1.00 91.06 72 GLY A CA 1
ATOM 507 C C . GLY A 1 72 ? -22.004 -6.005 3.628 1.00 91.06 72 GLY A C 1
ATOM 508 O O . GLY A 1 72 ? -22.819 -5.238 4.132 1.00 91.06 72 GLY A O 1
ATOM 509 N N . THR A 1 73 ? -20.827 -6.251 4.205 1.00 91.12 73 THR A N 1
ATOM 510 C CA . THR A 1 73 ? -20.274 -5.466 5.317 1.00 91.12 73 THR A CA 1
ATOM 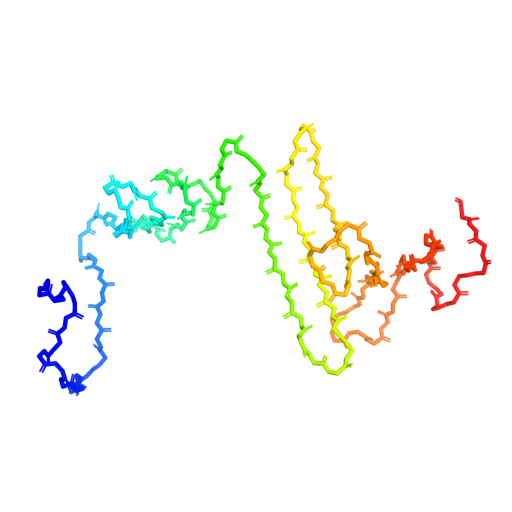511 C C . THR A 1 73 ? -18.882 -4.983 4.913 1.00 91.12 73 THR A C 1
ATOM 513 O O . THR A 1 73 ? -17.909 -5.700 5.143 1.00 91.12 73 THR A O 1
ATOM 516 N N . PRO A 1 74 ? -18.781 -3.807 4.267 1.00 94.25 74 PRO A N 1
ATOM 517 C CA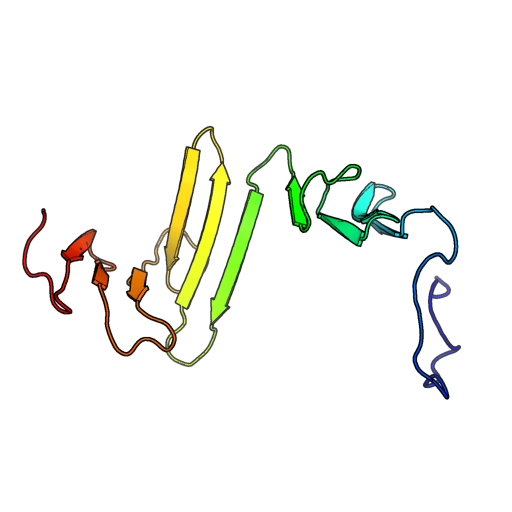 . PRO A 1 74 ? -17.518 -3.332 3.730 1.00 94.25 74 PRO A CA 1
ATOM 518 C C . PRO A 1 74 ? -16.468 -3.158 4.819 1.00 94.25 74 PRO A C 1
ATOM 520 O O . PRO A 1 74 ? -16.750 -2.606 5.883 1.00 94.25 74 PRO A O 1
ATOM 523 N N . VAL A 1 75 ? -15.246 -3.583 4.519 1.00 96.31 75 VAL A N 1
ATOM 524 C CA . VAL A 1 75 ? -14.077 -3.345 5.363 1.00 96.31 75 VAL A CA 1
ATOM 525 C C . VAL A 1 75 ? -12.902 -2.913 4.500 1.00 96.31 75 VAL A C 1
ATOM 527 O O . VAL A 1 75 ? -12.682 -3.418 3.397 1.00 96.31 75 VAL A O 1
ATOM 530 N N . THR A 1 76 ? -12.134 -1.961 5.002 1.00 97.38 76 THR A N 1
ATOM 531 C CA . THR A 1 76 ? -10.915 -1.453 4.380 1.00 97.38 76 THR A CA 1
ATOM 532 C C . THR A 1 76 ? -9.752 -1.578 5.345 1.00 97.38 76 THR A C 1
ATOM 534 O O . THR A 1 76 ? -9.905 -1.447 6.559 1.00 97.38 76 THR A O 1
ATOM 537 N N . MET A 1 77 ? -8.568 -1.812 4.788 1.00 97.12 77 MET A N 1
ATOM 538 C CA . MET A 1 77 ? -7.303 -1.693 5.495 1.00 97.12 77 MET A CA 1
ATOM 539 C C . MET A 1 77 ? -6.349 -0.846 4.667 1.00 97.12 77 MET A C 1
ATOM 541 O O . MET A 1 77 ? -6.258 -0.994 3.443 1.00 97.12 77 MET A O 1
ATOM 545 N N . ARG A 1 78 ? -5.614 0.024 5.349 1.00 97.00 78 ARG A N 1
ATOM 546 C CA . ARG A 1 78 ? -4.540 0.818 4.769 1.00 97.00 78 ARG A CA 1
ATOM 547 C C . ARG A 1 78 ? -3.285 0.713 5.629 1.00 97.00 78 ARG A C 1
ATOM 549 O O . ARG A 1 78 ? -3.350 0.907 6.836 1.00 97.00 78 ARG A O 1
ATOM 556 N N . ILE A 1 79 ? -2.142 0.471 4.989 1.00 97.69 79 ILE A N 1
ATOM 557 C CA . ILE A 1 79 ? -0.818 0.741 5.567 1.00 97.69 79 ILE A CA 1
ATOM 558 C C . ILE A 1 79 ? -0.294 1.998 4.884 1.00 97.69 79 ILE A C 1
ATOM 560 O O . ILE A 1 79 ? -0.246 2.034 3.657 1.00 97.69 79 ILE A O 1
ATOM 564 N N . LEU A 1 80 ? 0.062 3.021 5.657 1.00 96.94 80 LEU A N 1
ATOM 565 C CA . LEU A 1 80 ? 0.366 4.365 5.163 1.00 96.94 80 LEU A CA 1
ATOM 566 C C . LEU A 1 80 ? 1.667 4.890 5.763 1.00 96.94 80 LEU A C 1
ATOM 568 O O . LEU A 1 80 ? 1.878 4.770 6.966 1.00 96.94 80 LEU A O 1
ATOM 572 N N . SER A 1 81 ? 2.471 5.573 4.949 1.00 97.25 81 SER A N 1
ATOM 573 C CA . SER A 1 81 ? 3.468 6.531 5.429 1.00 97.25 81 SER A CA 1
ATOM 574 C C . SER A 1 81 ? 3.065 7.941 4.997 1.00 97.25 81 SER A C 1
ATOM 576 O O . SER A 1 81 ? 2.857 8.202 3.808 1.00 97.25 81 SER A O 1
ATOM 578 N N . GLN A 1 82 ? 2.888 8.844 5.964 1.00 95.88 82 GLN A N 1
ATOM 579 C CA . GLN A 1 82 ? 2.496 10.232 5.713 1.00 95.88 82 GLN A CA 1
ATOM 580 C C . GLN A 1 82 ? 2.905 11.137 6.877 1.00 95.88 82 GLN A C 1
ATOM 582 O O . GLN A 1 82 ? 2.777 10.771 8.043 1.00 95.88 82 GLN A O 1
ATOM 587 N N . GLY A 1 83 ? 3.367 12.353 6.571 1.00 93.88 83 GLY A N 1
ATOM 588 C CA . GLY A 1 83 ? 3.594 13.385 7.591 1.00 93.88 83 GLY A CA 1
ATOM 589 C C . GLY A 1 83 ? 4.617 13.003 8.667 1.00 93.88 83 GLY A C 1
ATOM 590 O O . GLY A 1 83 ? 4.515 13.480 9.790 1.00 93.88 83 GLY A O 1
ATOM 591 N N . GLY A 1 84 ? 5.578 12.129 8.345 1.00 95.06 84 GLY A N 1
ATOM 592 C CA . GLY A 1 84 ? 6.613 11.674 9.282 1.00 95.06 84 GLY A CA 1
ATOM 593 C C . GLY A 1 84 ? 6.195 10.526 10.206 1.00 95.06 84 GLY A C 1
ATOM 594 O O . GLY A 1 84 ? 6.957 10.178 11.104 1.00 95.06 84 GLY A O 1
ATOM 595 N N . ALA A 1 85 ? 5.025 9.922 9.992 1.00 96.75 85 ALA A N 1
ATOM 596 C CA . ALA A 1 85 ? 4.558 8.772 10.756 1.00 96.75 85 ALA A CA 1
ATOM 597 C C . ALA A 1 85 ? 4.067 7.642 9.845 1.00 96.75 85 ALA A C 1
ATOM 599 O O . ALA A 1 85 ? 3.703 7.852 8.684 1.00 96.75 85 ALA A O 1
ATOM 600 N N . ASN A 1 86 ? 4.066 6.434 10.406 1.00 97.38 86 ASN A N 1
ATOM 601 C CA . ASN A 1 86 ? 3.516 5.244 9.775 1.00 97.38 86 ASN A CA 1
ATOM 602 C C . ASN A 1 86 ? 2.216 4.856 10.478 1.00 97.38 86 ASN A C 1
ATOM 604 O O . ASN A 1 86 ? 2.131 4.938 11.704 1.00 97.38 86 ASN A O 1
ATOM 608 N N . TYR A 1 87 ? 1.238 4.398 9.705 1.00 97.12 87 TYR A N 1
ATOM 609 C CA . TYR A 1 87 ? -0.095 4.067 10.192 1.00 97.12 87 TYR A CA 1
ATOM 610 C C . TYR A 1 87 ? -0.546 2.706 9.663 1.00 97.12 87 TYR A C 1
ATOM 612 O O . TYR A 1 87 ? -0.225 2.323 8.535 1.00 97.12 87 TYR A O 1
ATOM 620 N N . ILE A 1 88 ? -1.327 2.008 10.484 1.00 97.19 88 ILE A N 1
ATOM 621 C CA . ILE A 1 88 ? -2.172 0.882 10.086 1.00 97.19 88 ILE A CA 1
ATOM 622 C C . ILE A 1 88 ? -3.592 1.302 10.442 1.00 97.19 88 ILE A C 1
ATOM 624 O O . ILE A 1 88 ? -3.889 1.545 11.610 1.00 97.19 88 ILE A O 1
ATOM 628 N N . GLU A 1 89 ? -4.445 1.436 9.438 1.00 96.75 89 GLU A N 1
ATOM 629 C CA . GLU A 1 89 ? -5.786 1.994 9.580 1.00 96.75 89 GLU A CA 1
ATOM 630 C C . GLU A 1 89 ? -6.835 0.999 9.084 1.00 96.75 89 GLU A C 1
ATOM 632 O O . GLU A 1 89 ? -6.622 0.319 8.075 1.00 96.75 89 GLU A O 1
ATOM 637 N N . SER A 1 90 ? -7.973 0.942 9.779 1.00 96.94 90 SER A N 1
ATOM 638 C CA . SER A 1 90 ? -9.127 0.107 9.438 1.00 96.94 90 SER A CA 1
ATOM 639 C C . SER A 1 90 ? -10.422 0.921 9.429 1.00 96.94 90 SER A C 1
ATOM 641 O O . SER A 1 90 ? -10.701 1.681 10.357 1.00 96.94 90 SER A O 1
ATOM 643 N N . GLY A 1 91 ? -11.234 0.743 8.389 1.00 97.12 91 GLY A N 1
ATOM 644 C CA . GLY A 1 91 ? -12.490 1.467 8.180 1.00 97.12 91 GLY A CA 1
ATOM 645 C C . GLY A 1 91 ? -13.521 0.625 7.437 1.00 97.12 91 GLY A C 1
ATOM 646 O O . GLY A 1 91 ? -13.286 -0.545 7.141 1.00 97.12 91 GLY A O 1
ATOM 647 N N . THR A 1 92 ? -14.670 1.218 7.119 1.00 96.75 92 THR A N 1
ATOM 648 C CA . THR A 1 92 ? -15.632 0.622 6.170 1.00 96.75 92 THR A CA 1
ATOM 649 C C . THR A 1 92 ? -15.470 1.207 4.762 1.00 96.75 92 THR A C 1
ATOM 651 O O . THR A 1 92 ? -15.985 0.666 3.786 1.00 96.75 92 THR A O 1
ATOM 654 N N . ASP A 1 93 ? -14.727 2.308 4.633 1.00 95.75 93 ASP A N 1
ATOM 655 C CA . ASP A 1 93 ? -14.309 2.932 3.378 1.00 95.75 93 ASP A CA 1
ATOM 656 C C . ASP A 1 93 ? -12.964 3.675 3.561 1.00 95.75 93 ASP A C 1
ATOM 658 O O . ASP A 1 93 ? -12.231 3.406 4.510 1.00 95.75 93 ASP A O 1
ATOM 662 N N . PHE A 1 94 ? -12.590 4.559 2.628 1.00 95.56 94 PHE A N 1
ATOM 663 C CA . PHE A 1 94 ? -11.388 5.405 2.730 1.00 95.56 94 PHE A CA 1
ATOM 664 C C . PHE A 1 94 ? -11.739 6.869 3.044 1.00 95.56 94 PHE A C 1
ATOM 666 O O . PHE A 1 94 ? -11.117 7.790 2.511 1.00 95.56 94 PHE A O 1
ATOM 673 N N . THR A 1 95 ? -12.768 7.090 3.865 1.00 94.50 95 THR A N 1
ATOM 674 C CA . THR A 1 95 ? -13.123 8.409 4.405 1.00 94.50 95 THR A CA 1
ATOM 675 C C . THR A 1 95 ? -12.662 8.541 5.856 1.00 94.50 95 THR A C 1
ATOM 677 O O . THR A 1 95 ? -12.315 7.564 6.512 1.00 94.50 95 THR A O 1
ATOM 680 N N . ASN A 1 96 ? -12.642 9.766 6.378 1.00 93.00 96 ASN A N 1
ATOM 681 C CA . ASN A 1 96 ? -12.195 10.057 7.743 1.00 93.00 96 ASN A CA 1
ATOM 682 C C . ASN A 1 96 ? -13.295 9.893 8.808 1.00 93.00 96 ASN A C 1
ATOM 684 O O . ASN A 1 96 ? -13.120 10.355 9.934 1.00 93.00 96 ASN A O 1
ATOM 688 N N . THR A 1 97 ? -14.433 9.290 8.459 1.00 93.75 97 THR A N 1
ATOM 689 C CA . THR A 1 97 ? -15.588 9.129 9.356 1.00 93.75 97 THR A CA 1
ATOM 690 C C . THR A 1 97 ? -15.920 7.675 9.662 1.00 93.75 97 THR A C 1
ATOM 692 O O . THR A 1 97 ? -16.874 7.420 10.398 1.00 93.75 97 THR A O 1
ATOM 695 N N . THR A 1 98 ? -15.163 6.719 9.119 1.00 96.25 98 THR A N 1
ATOM 696 C CA . THR A 1 98 ? -15.425 5.293 9.314 1.00 96.25 98 THR A CA 1
ATOM 697 C C . THR A 1 98 ? -14.325 4.628 10.128 1.00 96.25 98 THR A C 1
ATOM 699 O O . THR A 1 98 ? -13.167 5.040 10.114 1.00 96.25 98 THR A O 1
ATOM 702 N N . SER A 1 99 ? -14.707 3.588 10.861 1.00 96.12 99 SER A N 1
ATOM 703 C CA . SER A 1 99 ? -13.791 2.706 11.570 1.00 96.12 99 SER A CA 1
ATOM 704 C C . SER A 1 99 ? -14.300 1.271 11.477 1.00 96.12 99 SER A C 1
ATOM 706 O O . SER A 1 99 ? -15.502 1.022 11.369 1.00 96.12 99 SER A O 1
ATOM 708 N N . ALA A 1 100 ? -13.376 0.320 11.491 1.00 96.19 100 ALA A N 1
ATOM 709 C CA . ALA A 1 100 ? -13.677 -1.103 11.574 1.00 96.19 100 ALA A CA 1
ATOM 710 C C . ALA A 1 100 ? -12.718 -1.773 12.558 1.00 96.19 100 ALA A C 1
ATOM 712 O O . ALA A 1 100 ? -11.620 -1.268 12.804 1.00 96.19 100 ALA A O 1
ATOM 713 N N . ASP A 1 101 ? -13.128 -2.907 13.121 1.00 95.56 101 ASP A N 1
ATOM 714 C CA . ASP A 1 101 ? -12.259 -3.689 13.998 1.00 95.56 101 ASP A CA 1
ATOM 715 C C . ASP A 1 101 ? -10.993 -4.132 13.234 1.00 95.56 101 ASP A C 1
ATOM 717 O O . ASP A 1 101 ? -11.067 -4.589 12.092 1.00 95.56 101 ASP A O 1
ATOM 721 N N . LEU A 1 102 ? -9.832 -4.044 13.882 1.00 95.62 102 LEU A N 1
ATOM 722 C CA . LEU A 1 102 ? -8.574 -4.618 13.411 1.00 95.62 102 LEU A CA 1
ATOM 723 C C . LEU A 1 102 ? -8.257 -5.872 14.230 1.00 95.62 102 LEU A C 1
ATOM 725 O O . LEU A 1 102 ? -8.144 -5.815 15.456 1.00 95.62 102 LEU A O 1
ATOM 729 N N . HIS A 1 103 ? -8.097 -7.011 13.560 1.00 94.50 103 HIS A N 1
ATOM 730 C CA . HIS A 1 103 ? -7.815 -8.293 14.205 1.00 94.50 103 HIS A CA 1
ATOM 731 C C . HIS A 1 103 ? -6.416 -8.803 13.856 1.00 94.50 103 HIS A C 1
ATOM 733 O O . HIS A 1 103 ? -6.017 -8.803 12.694 1.00 94.50 103 HIS A O 1
ATOM 739 N N . PHE A 1 104 ? -5.715 -9.316 14.863 1.00 95.25 104 PHE A N 1
ATOM 740 C CA . PHE A 1 104 ? -4.477 -10.074 14.719 1.00 95.25 104 PHE A CA 1
ATOM 741 C C . PHE A 1 104 ? -4.774 -11.525 15.066 1.00 95.25 104 PHE A C 1
ATOM 743 O O . PHE A 1 104 ? -5.165 -11.840 16.196 1.00 95.25 104 PHE A O 1
ATOM 750 N N . THR A 1 105 ? -4.633 -12.394 14.074 1.00 95.00 105 THR A N 1
ATOM 751 C CA . THR A 1 105 ? -5.104 -13.776 14.136 1.00 95.00 105 THR A CA 1
ATOM 752 C C . THR A 1 105 ? -4.018 -14.760 13.745 1.00 95.00 105 THR A C 1
ATOM 754 O O . THR A 1 105 ? -3.021 -14.390 13.124 1.00 95.00 105 THR A O 1
ATOM 757 N N . ASP A 1 106 ? -4.240 -16.031 14.060 1.00 94.81 106 ASP A N 1
ATOM 758 C CA . ASP A 1 106 ? -3.527 -17.104 13.378 1.00 94.81 106 ASP A CA 1
ATOM 759 C C . ASP A 1 106 ? -3.957 -17.223 11.901 1.00 94.81 106 ASP A C 1
ATOM 761 O O . ASP A 1 106 ? -4.874 -16.543 11.415 1.00 94.81 106 ASP A O 1
ATOM 765 N N . MET A 1 107 ? -3.251 -18.080 11.158 1.00 95.75 107 MET A N 1
ATOM 766 C CA . MET A 1 107 ? -3.580 -18.367 9.764 1.00 95.75 107 MET A CA 1
ATOM 767 C C . MET A 1 107 ? -4.984 -18.978 9.686 1.00 95.75 107 MET A C 1
ATOM 769 O O . MET A 1 107 ? -5.283 -19.936 10.391 1.00 95.75 107 MET A O 1
ATOM 773 N N . MET A 1 108 ? -5.825 -18.433 8.802 1.00 93.88 108 MET A N 1
ATOM 774 C CA . MET A 1 108 ? -7.257 -18.758 8.668 1.00 93.88 108 MET A CA 1
ATOM 775 C C . MET A 1 108 ? -8.166 -18.288 9.819 1.00 93.88 108 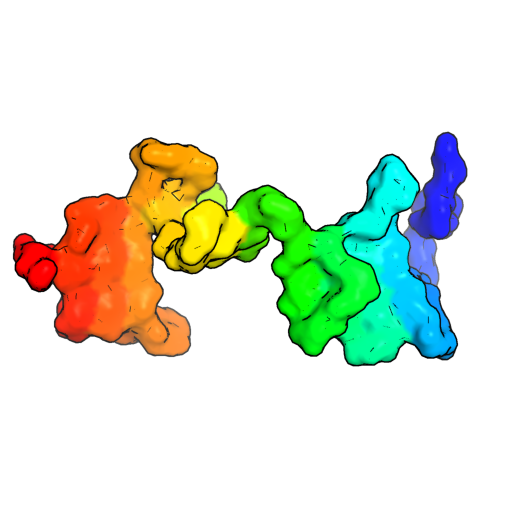MET A C 1
ATOM 777 O O . MET A 1 108 ? -9.366 -18.541 9.766 1.00 93.88 108 MET A O 1
ATOM 781 N N . GLY A 1 109 ? -7.653 -17.555 10.811 1.00 90.00 109 GLY A N 1
ATOM 782 C CA . GLY A 1 109 ? -8.487 -16.821 11.766 1.00 90.00 109 GLY A CA 1
ATOM 783 C C . GLY A 1 109 ? -9.208 -17.665 12.822 1.00 90.00 109 GLY A C 1
ATOM 784 O O . GLY A 1 109 ? -10.237 -17.224 13.334 1.00 90.00 109 GLY A O 1
ATOM 785 N N . VAL A 1 110 ? -8.696 -18.854 13.153 1.00 90.50 110 VAL A N 1
ATOM 786 C CA . VAL A 1 110 ? -9.243 -19.718 14.214 1.00 90.50 110 VAL A CA 1
ATOM 787 C C . VAL A 1 110 ? -9.118 -19.034 15.575 1.00 90.50 110 VAL A C 1
ATOM 789 O O . VAL A 1 110 ? -10.068 -19.021 16.357 1.00 90.50 110 VAL A O 1
ATOM 792 N N . ASN A 1 111 ? -7.966 -18.421 15.843 1.00 89.06 111 ASN A N 1
ATOM 793 C CA . ASN A 1 111 ? -7.697 -17.681 17.069 1.00 89.06 111 ASN A CA 1
ATOM 794 C C . ASN A 1 111 ? -7.481 -16.196 16.768 1.00 89.06 111 ASN A C 1
ATOM 796 O O . ASN A 1 111 ? -6.729 -15.841 15.862 1.00 89.06 111 ASN A O 1
ATOM 800 N N . LYS A 1 112 ? -8.077 -15.320 17.586 1.00 92.69 112 LYS A N 1
ATOM 801 C CA . LYS A 1 112 ? -7.778 -13.880 17.604 1.00 92.69 112 LYS A CA 1
ATOM 802 C C . LYS A 1 112 ? -6.899 -13.576 18.815 1.00 92.69 112 LYS A C 1
ATOM 804 O O . LYS A 1 112 ? -7.371 -13.592 19.950 1.00 92.69 112 LYS A O 1
ATOM 809 N N . TRP A 1 113 ? -5.617 -13.315 18.583 1.00 93.31 113 TRP A N 1
ATOM 810 C CA . TRP A 1 113 ? -4.654 -12.997 19.644 1.00 93.31 113 TRP A CA 1
ATOM 811 C C . TRP A 1 113 ? -4.766 -11.550 20.103 1.00 93.31 113 TRP A C 1
ATOM 813 O O . TRP A 1 113 ? -4.582 -11.266 21.284 1.00 93.31 113 TRP A O 1
ATOM 823 N N . MET A 1 114 ? -5.114 -10.642 19.189 1.00 94.19 114 MET A N 1
ATOM 824 C CA . MET A 1 114 ? -5.409 -9.255 19.522 1.00 94.19 114 MET A CA 1
ATOM 825 C C . MET A 1 114 ? -6.569 -8.732 18.678 1.00 94.19 114 MET A C 1
ATOM 827 O O . MET A 1 114 ? -6.690 -9.043 17.495 1.00 94.19 114 MET A O 1
ATOM 831 N N . THR A 1 115 ? -7.433 -7.930 19.289 1.00 93.00 115 THR A N 1
ATOM 832 C CA . THR A 1 115 ? -8.471 -7.162 18.598 1.00 93.00 115 THR A CA 1
ATOM 833 C C . THR A 1 115 ? -8.384 -5.716 19.042 1.00 93.00 115 THR A C 1
ATOM 835 O O . THR A 1 115 ? -8.403 -5.447 20.237 1.00 93.00 115 THR A O 1
ATOM 838 N N . ILE A 1 116 ? -8.333 -4.795 18.088 1.00 94.75 116 ILE A N 1
ATOM 839 C CA . ILE A 1 116 ? -8.600 -3.379 18.317 1.00 94.75 116 ILE A CA 1
ATOM 840 C C . ILE A 1 116 ? -9.989 -3.120 17.757 1.00 94.75 116 ILE A C 1
ATOM 842 O O . ILE A 1 116 ? -10.219 -3.256 16.559 1.00 94.75 116 ILE A O 1
ATOM 846 N N . LYS A 1 117 ? -10.937 -2.820 18.634 1.00 94.38 117 LYS A N 1
ATOM 847 C CA . LYS A 1 117 ? -12.312 -2.522 18.256 1.00 94.38 117 LYS A CA 1
ATOM 848 C C . LYS A 1 117 ? -12.383 -1.174 17.538 1.00 94.38 117 LYS A C 1
ATOM 850 O O . LYS A 1 117 ? -11.607 -0.267 17.830 1.00 94.38 117 LYS A O 1
ATOM 855 N N . ALA A 1 118 ? -13.380 -1.014 16.675 1.00 94.50 118 ALA A N 1
ATOM 856 C CA . ALA A 1 118 ? -13.701 0.244 15.998 1.00 94.50 118 ALA A CA 1
ATOM 857 C C . ALA A 1 118 ? -13.961 1.420 16.969 1.00 94.50 118 ALA A C 1
ATOM 859 O O . ALA A 1 118 ? -13.880 2.580 16.567 1.00 94.50 118 ALA A O 1
ATOM 860 N N . ASP A 1 119 ? -14.263 1.119 18.238 1.00 93.50 119 ASP A N 1
ATOM 861 C CA . ASP A 1 119 ? -14.456 2.074 19.335 1.00 93.50 119 ASP A CA 1
ATOM 862 C C . ASP A 1 119 ? -13.196 2.296 20.202 1.00 93.50 119 ASP A C 1
ATOM 864 O O . ASP A 1 119 ? -13.271 2.936 21.250 1.00 93.50 119 ASP A O 1
ATOM 868 N N . GLY A 1 120 ? -12.041 1.772 19.777 1.00 92.56 120 GLY A N 1
ATOM 869 C CA . GLY A 1 120 ? -10.736 1.983 20.407 1.00 92.56 120 GLY A CA 1
ATOM 870 C C . GLY A 1 120 ? -10.367 0.987 21.507 1.00 92.56 120 GLY A C 1
ATOM 871 O O . GLY A 1 120 ? -9.240 1.027 21.999 1.00 92.56 120 GLY A O 1
ATOM 872 N N . LYS A 1 121 ? -11.261 0.066 21.893 1.00 93.94 121 LYS A N 1
ATOM 873 C CA . LYS A 1 121 ? -10.936 -0.939 22.917 1.00 93.94 121 LYS A CA 1
ATOM 874 C C . LYS A 1 121 ? -9.965 -1.982 22.377 1.00 93.94 121 LYS A C 1
ATOM 876 O O . LYS A 1 121 ? -10.197 -2.573 21.323 1.00 93.94 121 LYS A O 1
ATOM 881 N N . VAL A 1 122 ? -8.914 -2.270 23.135 1.00 94.62 122 VAL A N 1
ATOM 882 C CA . VAL A 1 122 ? -7.940 -3.315 22.805 1.00 94.62 122 VAL A CA 1
ATOM 883 C C . VAL A 1 122 ? -8.247 -4.562 23.623 1.00 94.62 122 VAL A C 1
ATOM 885 O O . VAL A 1 122 ? -8.504 -4.472 24.815 1.00 94.62 122 VAL A O 1
ATOM 888 N N . GLY A 1 123 ? -8.218 -5.734 23.001 1.00 91.50 123 GLY A N 1
ATOM 889 C CA . GLY A 1 123 ? -8.293 -7.030 23.666 1.00 91.50 123 GLY A CA 1
ATOM 890 C C . GLY A 1 123 ? -7.101 -7.881 23.279 1.00 91.50 123 GLY A C 1
ATOM 891 O O . GLY A 1 123 ? -6.789 -7.968 22.096 1.00 91.50 123 GLY A O 1
ATOM 892 N N . ILE A 1 124 ? -6.455 -8.510 24.260 1.00 92.94 124 ILE A N 1
ATOM 893 C CA . ILE A 1 124 ? -5.374 -9.482 24.063 1.00 92.94 124 ILE A CA 1
ATOM 894 C C . ILE A 1 124 ? -5.872 -10.823 24.602 1.00 92.94 124 ILE A C 1
ATOM 896 O O . ILE A 1 124 ? -6.322 -10.894 25.744 1.00 92.94 124 ILE A O 1
ATOM 900 N N . ASN A 1 125 ? -5.840 -11.870 23.773 1.00 87.69 125 ASN A N 1
ATOM 901 C CA . ASN A 1 125 ? -6.407 -13.196 24.061 1.00 87.69 125 ASN A CA 1
ATOM 902 C C . ASN A 1 125 ? -7.891 -13.174 24.494 1.00 87.69 125 ASN A C 1
ATOM 904 O O . ASN A 1 125 ? -8.349 -14.043 25.233 1.00 87.69 125 ASN A O 1
ATOM 908 N N . THR A 1 126 ? -8.660 -12.181 24.038 1.00 77.50 126 THR A N 1
ATOM 909 C CA . THR A 1 126 ? -10.112 -12.086 24.243 1.00 77.50 126 THR A CA 1
ATOM 910 C C . THR A 1 126 ? -10.786 -11.488 23.012 1.00 77.50 126 THR A C 1
ATOM 912 O O . THR A 1 126 ? -10.266 -10.561 22.392 1.00 77.50 126 THR A O 1
ATOM 915 N N . ASN A 1 127 ? -11.972 -12.000 22.676 1.00 69.81 127 ASN A N 1
ATOM 916 C CA . ASN A 1 127 ? -12.765 -11.542 21.530 1.00 69.81 127 ASN A CA 1
ATOM 917 C C . ASN A 1 127 ? -13.697 -10.366 21.868 1.00 69.81 127 ASN A C 1
ATOM 919 O O . ASN A 1 127 ? -14.328 -9.813 20.969 1.00 69.81 127 ASN A O 1
ATOM 923 N N . ALA A 1 128 ? -13.813 -10.005 23.149 1.00 76.69 128 ALA A N 1
ATOM 924 C CA . ALA A 1 128 ? -14.740 -8.984 23.631 1.00 76.69 128 ALA A CA 1
ATOM 925 C C . ALA A 1 128 ? -14.093 -8.131 24.737 1.00 76.69 128 ALA A C 1
ATOM 927 O O . ALA A 1 128 ? -14.453 -8.260 25.910 1.00 76.69 128 ALA A O 1
ATOM 928 N N . PRO A 1 129 ? -13.106 -7.282 24.401 1.00 80.31 129 PRO A N 1
ATOM 929 C CA . PRO A 1 129 ? -12.534 -6.357 25.371 1.00 80.31 129 PRO A CA 1
ATOM 930 C C . PRO A 1 129 ? -13.599 -5.392 25.900 1.00 80.31 129 PRO A C 1
ATOM 932 O O . PRO A 1 129 ? -14.278 -4.709 25.134 1.00 80.31 129 PRO A O 1
ATOM 935 N N . ALA A 1 130 ? -13.752 -5.355 27.223 1.00 78.06 130 ALA A N 1
ATOM 936 C CA . ALA A 1 130 ? -14.773 -4.552 27.893 1.00 78.06 130 ALA A CA 1
ATOM 937 C C . ALA A 1 130 ? -14.262 -3.172 28.342 1.00 78.06 130 ALA A C 1
ATOM 939 O O . ALA A 1 130 ? -15.064 -2.260 28.540 1.00 78.06 130 ALA A O 1
ATOM 940 N N . THR A 1 131 ? -12.946 -3.001 28.485 1.00 74.06 131 THR A N 1
ATOM 941 C CA . THR A 1 131 ? -12.318 -1.792 29.035 1.00 74.06 131 THR A CA 1
ATOM 942 C C . THR A 1 131 ? -11.138 -1.335 28.183 1.00 74.06 131 THR A C 1
ATOM 944 O O . THR A 1 131 ? -10.565 -2.119 27.429 1.00 74.06 131 THR A O 1
ATOM 947 N N . ASN A 1 132 ? -10.774 -0.061 28.325 1.00 73.31 132 ASN A N 1
ATOM 948 C CA . ASN A 1 132 ? -9.534 0.475 27.770 1.00 73.31 132 ASN A CA 1
ATOM 949 C C . ASN A 1 132 ? -8.351 -0.071 28.588 1.00 73.31 132 ASN A C 1
ATOM 951 O O . ASN A 1 132 ? -8.472 -0.189 29.811 1.00 73.31 132 ASN A O 1
ATOM 955 N N . PHE A 1 133 ? -7.254 -0.417 27.916 1.00 61.34 133 PHE A N 1
ATOM 956 C CA . PHE A 1 133 ? -5.960 -0.683 28.550 1.00 61.34 133 PHE A CA 1
ATOM 957 C C . PHE A 1 133 ? -5.141 0.604 28.627 1.00 61.34 133 PHE A C 1
ATOM 959 O O . PHE A 1 133 ? -5.317 1.455 27.724 1.00 61.34 133 PHE A O 1
#

Sequence (133 aa):
SSGIFANGGNSFGTAAVLGTNDAQSLTFETDANPRMTILATGKVGVNETAPTGNLHLSNTGAVDLRIQDKSGTPVTMRILSQGGANYIESGTDFTNTTSADLHFTDMMGVNKWMTIKADGKVGINTNAPATNF

Organism: NCBI:txid709868